Protein AF-A0A661DBS2-F1 (afdb_monomer)

Secondary structure (DSSP, 8-state):
-HHHHHTTSSSSHHHHHHHHHHHHHHHHHHHHHTTTHHHHTT--GGG--TTTS-HHHHHHHHHHHHTT--GGGT-TTSSSPPPPPPP-TTSTTS--

Radius of gyration: 17.85 Å; Cα contacts (8 Å, |Δi|>4): 54; chains: 1; bounding box: 31×38×50 Å

Mean predicted aligned error: 6.0 Å

pLDDT: mean 90.68, std 13.5, range [40.75, 98.25]

Structure (mmCIF, N/CA/C/O backbone):
data_AF-A0A661DBS2-F1
#
_entry.id   AF-A0A661DBS2-F1
#
loop_
_atom_site.group_PDB
_atom_site.id
_atom_site.type_symbol
_atom_site.label_atom_id
_atom_site.label_alt_id
_atom_site.label_comp_id
_atom_site.label_asym_id
_atom_site.label_entity_id
_atom_site.label_seq_id
_atom_site.pdbx_PDB_ins_code
_atom_site.Cartn_x
_atom_site.Cartn_y
_atom_site.Cartn_z
_atom_site.occupancy
_atom_site.B_iso_or_equiv
_atom_site.auth_seq_id
_atom_site.auth_comp_id
_atom_site.auth_asym_id
_atom_site.auth_atom_id
_atom_site.pdbx_PDB_model_num
ATOM 1 N N . ASP A 1 1 ? 6.952 -9.298 -13.341 1.00 83.50 1 ASP A N 1
ATOM 2 C CA . ASP A 1 1 ? 8.379 -9.058 -13.118 1.00 83.50 1 ASP A CA 1
ATOM 3 C C . ASP A 1 1 ? 9.238 -9.768 -14.167 1.00 83.50 1 ASP A C 1
ATOM 5 O O . ASP A 1 1 ? 9.321 -9.230 -15.255 1.00 83.50 1 ASP A O 1
ATOM 9 N N . VAL A 1 2 ? 9.695 -11.017 -13.973 1.00 92.38 2 VAL A N 1
ATOM 10 C CA . VAL A 1 2 ? 10.644 -11.715 -14.888 1.00 92.38 2 VAL A CA 1
ATOM 11 C C . VAL A 1 2 ? 10.309 -11.635 -16.387 1.00 92.38 2 VAL A C 1
ATOM 13 O O . VAL A 1 2 ? 11.191 -11.400 -17.204 1.00 92.38 2 VAL A O 1
ATOM 16 N N . LEU A 1 3 ? 9.045 -11.820 -16.781 1.00 95.25 3 LEU A N 1
ATOM 17 C CA . LEU A 1 3 ? 8.653 -11.685 -18.190 1.00 95.25 3 LEU A CA 1
ATOM 18 C C . LEU A 1 3 ? 8.865 -10.254 -18.714 1.00 95.25 3 LEU A C 1
ATOM 20 O O . LEU A 1 3 ? 9.361 -10.075 -19.816 1.00 95.25 3 LEU A O 1
ATOM 24 N N . HIS A 1 4 ? 8.493 -9.248 -17.925 1.00 94.94 4 HIS A N 1
ATOM 25 C CA . HIS A 1 4 ? 8.615 -7.833 -18.278 1.00 94.94 4 HIS A CA 1
ATOM 26 C C . HIS A 1 4 ? 10.062 -7.341 -18.224 1.00 94.94 4 HIS A C 1
ATOM 28 O O . HIS A 1 4 ? 10.414 -6.455 -18.995 1.00 94.94 4 HIS A O 1
ATOM 34 N N . GLU A 1 5 ? 10.898 -7.959 -17.393 1.00 94.12 5 GLU A N 1
ATOM 35 C CA . GLU A 1 5 ? 12.351 -7.801 -17.435 1.00 94.12 5 GLU A CA 1
ATOM 36 C C . GLU A 1 5 ? 12.906 -8.308 -18.778 1.00 94.12 5 GLU A C 1
ATOM 38 O O . GLU A 1 5 ? 13.514 -7.559 -19.532 1.00 94.12 5 GLU A O 1
ATOM 43 N N . VAL A 1 6 ? 12.605 -9.557 -19.160 1.00 96.94 6 VAL A N 1
ATOM 44 C CA . VAL A 1 6 ? 13.089 -10.152 -20.425 1.00 96.94 6 VAL A CA 1
ATOM 45 C C . VAL A 1 6 ? 12.565 -9.414 -21.663 1.00 96.94 6 VAL A C 1
ATOM 47 O O . VAL A 1 6 ? 13.268 -9.313 -22.666 1.00 96.94 6 VAL A O 1
ATOM 50 N N . LEU A 1 7 ? 11.332 -8.902 -21.611 1.00 96.88 7 LEU A N 1
ATOM 51 C CA . LEU A 1 7 ? 10.739 -8.097 -22.683 1.00 96.88 7 LEU A CA 1
ATOM 52 C C . LEU A 1 7 ? 11.264 -6.652 -22.723 1.00 96.88 7 LEU A C 1
ATOM 54 O O . LEU A 1 7 ? 10.957 -5.930 -23.670 1.00 96.88 7 LEU A O 1
ATOM 58 N N . GLY A 1 8 ? 12.017 -6.218 -21.711 1.00 95.56 8 GLY A N 1
ATOM 59 C CA . GLY A 1 8 ? 12.558 -4.866 -21.616 1.00 95.56 8 GLY A CA 1
ATOM 60 C C . GLY A 1 8 ? 11.546 -3.789 -21.211 1.00 95.56 8 GLY A C 1
ATOM 61 O O . GLY A 1 8 ? 11.748 -2.610 -21.501 1.00 95.56 8 GLY A O 1
ATOM 62 N N . THR A 1 9 ? 10.425 -4.173 -20.593 1.00 96.50 9 THR A N 1
ATOM 63 C CA . THR A 1 9 ? 9.417 -3.236 -20.064 1.00 96.50 9 THR A CA 1
ATOM 64 C C . THR A 1 9 ? 9.877 -2.582 -18.760 1.00 96.50 9 THR A C 1
ATOM 66 O O . THR A 1 9 ? 9.525 -1.437 -18.520 1.00 96.50 9 THR A O 1
ATOM 69 N N . ILE A 1 10 ? 10.653 -3.288 -17.931 1.00 96.88 10 ILE A N 1
ATOM 70 C CA . ILE A 1 10 ? 11.136 -2.811 -16.617 1.00 96.88 10 ILE A CA 1
ATOM 71 C C . ILE A 1 10 ? 12.634 -3.091 -16.391 1.00 96.88 10 ILE A C 1
ATOM 73 O O . ILE A 1 10 ? 13.101 -3.028 -15.263 1.00 96.88 10 ILE A O 1
ATOM 77 N N . ASP A 1 11 ? 13.387 -3.362 -17.461 1.00 97.38 11 ASP A N 1
ATOM 78 C CA . ASP A 1 11 ? 14.789 -3.828 -17.435 1.00 97.38 11 ASP A CA 1
ATOM 79 C C . ASP A 1 11 ? 15.840 -2.767 -17.087 1.00 97.38 11 ASP A C 1
ATOM 81 O O . ASP A 1 11 ? 17.046 -3.020 -17.134 1.00 97.38 11 ASP A O 1
ATOM 85 N N . THR A 1 12 ? 15.401 -1.558 -16.749 1.00 97.62 12 THR A N 1
ATOM 86 C CA . THR A 1 12 ? 16.265 -0.510 -16.207 1.00 97.62 12 THR A CA 1
ATOM 87 C C . THR A 1 12 ? 15.590 0.137 -15.004 1.00 97.62 12 THR A C 1
ATOM 89 O O . THR A 1 12 ? 14.356 0.146 -14.938 1.00 97.62 12 THR A O 1
ATOM 92 N N . PRO A 1 13 ? 16.357 0.719 -14.063 1.00 95.75 13 PRO A N 1
ATOM 93 C CA . PRO A 1 13 ? 15.787 1.422 -12.917 1.00 95.75 13 PRO A CA 1
ATOM 94 C C . PRO A 1 13 ? 14.769 2.492 -13.321 1.00 95.75 13 PRO A C 1
ATOM 96 O O . PRO A 1 13 ? 13.718 2.601 -12.706 1.00 95.75 13 PRO A O 1
ATOM 99 N N . GLU A 1 14 ? 15.041 3.232 -14.395 1.00 95.62 14 GLU A N 1
ATOM 100 C CA . GLU A 1 14 ? 14.164 4.294 -14.888 1.00 95.62 14 GLU A CA 1
ATOM 101 C C . GLU A 1 14 ? 12.832 3.734 -15.400 1.00 95.62 14 GLU A C 1
ATOM 103 O O . GLU A 1 14 ? 11.772 4.285 -15.111 1.00 95.62 14 GLU A O 1
ATOM 108 N N . LYS A 1 15 ? 12.867 2.614 -16.135 1.00 95.50 15 LYS A N 1
ATOM 109 C CA . LYS A 1 15 ? 11.652 1.945 -16.617 1.00 95.50 15 LYS A CA 1
ATOM 110 C C . LYS A 1 15 ? 10.870 1.300 -15.479 1.00 95.50 15 LYS A C 1
ATOM 112 O O . LYS A 1 15 ? 9.646 1.375 -15.462 1.00 95.50 15 LYS A O 1
ATOM 117 N N . TYR A 1 16 ? 11.564 0.670 -14.534 1.00 95.62 16 TYR A N 1
ATOM 118 C CA . TYR A 1 16 ? 10.938 0.115 -13.342 1.00 95.62 16 TYR A CA 1
ATOM 119 C C . TYR A 1 16 ? 10.216 1.209 -12.551 1.00 95.62 16 TYR A C 1
ATOM 121 O O . TYR A 1 16 ? 9.047 1.030 -12.214 1.00 95.62 16 TYR A O 1
ATOM 129 N N . GLU A 1 17 ? 10.875 2.350 -12.319 1.00 94.44 17 GLU A N 1
ATOM 130 C CA . GLU A 1 17 ? 10.303 3.464 -11.560 1.00 94.44 17 GLU A CA 1
ATOM 131 C C . GLU A 1 17 ? 9.077 4.055 -12.261 1.00 94.44 17 GLU A C 1
ATOM 133 O O . GLU A 1 17 ? 8.036 4.214 -11.628 1.00 94.44 17 GLU A O 1
ATOM 138 N N . ALA A 1 18 ? 9.131 4.235 -13.586 1.00 94.62 18 ALA A N 1
ATOM 139 C CA . ALA A 1 18 ? 7.988 4.691 -14.383 1.00 94.62 18 ALA A CA 1
ATOM 140 C C . ALA A 1 18 ? 6.746 3.779 -14.272 1.00 94.62 18 ALA A C 1
ATOM 142 O O . ALA A 1 18 ? 5.622 4.223 -14.498 1.00 94.62 18 ALA A O 1
ATOM 143 N N . HIS A 1 19 ? 6.931 2.504 -13.920 1.00 95.06 19 HIS A N 1
ATOM 144 C CA . HIS A 1 19 ? 5.849 1.538 -13.715 1.00 95.06 19 HIS A CA 1
ATOM 145 C C . HIS A 1 19 ? 5.551 1.249 -12.238 1.00 95.06 19 HIS A C 1
ATOM 147 O O . HIS A 1 19 ? 4.606 0.514 -11.934 1.00 95.06 19 HIS A O 1
ATOM 153 N N . ARG A 1 20 ? 6.342 1.782 -11.303 1.00 95.69 20 ARG A N 1
ATOM 154 C CA . ARG A 1 20 ? 6.323 1.354 -9.902 1.00 95.69 20 ARG A CA 1
ATOM 155 C C . ARG A 1 20 ? 5.017 1.705 -9.202 1.00 95.69 20 ARG A C 1
ATOM 157 O O . ARG A 1 20 ? 4.535 0.878 -8.429 1.00 95.69 20 ARG A O 1
ATOM 164 N N . TRP A 1 21 ? 4.421 2.856 -9.516 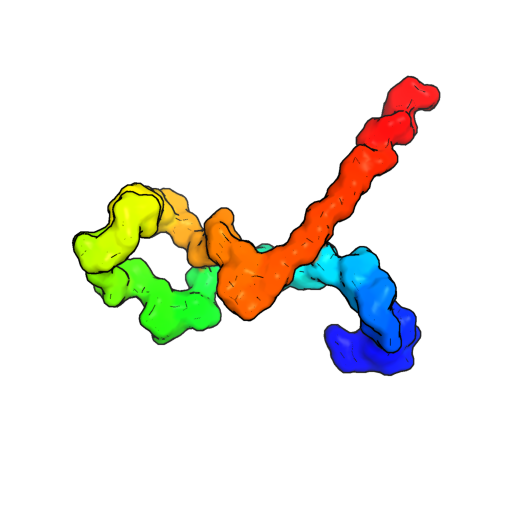1.00 96.19 21 TRP A N 1
ATOM 165 C CA . TRP A 1 21 ? 3.106 3.241 -8.997 1.00 96.19 21 TRP A CA 1
ATOM 166 C C . TRP A 1 21 ? 2.022 2.233 -9.390 1.00 96.19 21 TRP A C 1
ATOM 168 O O . TRP A 1 21 ? 1.442 1.598 -8.515 1.00 96.19 21 TRP A O 1
ATOM 178 N N . ASP A 1 22 ? 1.817 1.986 -10.689 1.00 95.56 22 ASP A N 1
ATOM 179 C CA . ASP A 1 22 ? 0.811 1.029 -11.184 1.00 95.56 22 ASP A CA 1
ATOM 180 C C . ASP A 1 22 ? 1.040 -0.388 -10.628 1.00 95.56 22 ASP A C 1
ATOM 182 O O . ASP A 1 22 ? 0.100 -1.061 -10.192 1.00 95.56 22 ASP A O 1
ATOM 186 N N . MET A 1 23 ? 2.296 -0.839 -10.567 1.00 95.81 23 MET A N 1
ATOM 187 C CA . MET A 1 23 ? 2.624 -2.128 -9.958 1.00 95.81 23 MET A CA 1
ATOM 188 C C . MET A 1 23 ? 2.268 -2.170 -8.466 1.00 95.81 23 MET A C 1
ATOM 190 O O . MET A 1 23 ? 1.692 -3.162 -8.008 1.00 95.81 23 MET A O 1
ATOM 194 N N . ALA A 1 24 ? 2.579 -1.116 -7.707 1.00 96.88 24 ALA A N 1
ATOM 195 C CA . ALA A 1 24 ? 2.245 -1.027 -6.290 1.00 96.88 24 ALA A CA 1
ATOM 196 C C . ALA A 1 24 ? 0.731 -0.960 -6.065 1.00 96.88 24 ALA A C 1
ATOM 198 O O . ALA A 1 24 ? 0.223 -1.701 -5.222 1.00 96.88 24 ALA A O 1
ATOM 199 N N . SER A 1 25 ? -0.005 -0.178 -6.862 1.00 96.50 25 SER A N 1
ATOM 200 C CA . SER A 1 25 ? -1.466 -0.085 -6.799 1.00 96.50 25 SER A CA 1
ATOM 201 C C . SER A 1 25 ? -2.124 -1.452 -6.962 1.00 96.50 25 SER A C 1
ATOM 203 O O . SER A 1 25 ? -2.945 -1.834 -6.131 1.00 96.50 25 SER A O 1
ATOM 205 N N . ARG A 1 26 ? -1.689 -2.260 -7.939 1.00 97.12 26 ARG A N 1
ATOM 206 C CA . ARG A 1 26 ? -2.204 -3.631 -8.137 1.00 97.12 26 ARG A CA 1
ATOM 207 C C . ARG A 1 26 ? -1.935 -4.541 -6.938 1.00 97.12 26 ARG A C 1
ATOM 209 O O . ARG A 1 26 ? -2.755 -5.398 -6.599 1.00 97.12 26 ARG A O 1
ATOM 216 N N . VAL A 1 27 ? -0.777 -4.394 -6.292 1.00 96.62 27 VAL A N 1
ATOM 217 C CA . VAL A 1 27 ? -0.450 -5.148 -5.071 1.00 96.62 27 VAL A CA 1
ATOM 218 C C . VAL A 1 27 ? -1.331 -4.695 -3.909 1.00 96.62 27 VAL A C 1
ATOM 220 O O . VAL A 1 27 ? -1.856 -5.549 -3.193 1.00 96.62 27 VAL A O 1
ATOM 223 N N . TRP A 1 28 ? -1.536 -3.389 -3.738 1.00 97.44 28 TRP A N 1
ATOM 224 C CA . TRP A 1 28 ? -2.404 -2.845 -2.695 1.00 97.44 28 TRP A CA 1
ATOM 225 C C . TRP A 1 28 ? -3.855 -3.272 -2.879 1.00 97.44 28 TRP A C 1
ATOM 227 O O . TRP A 1 28 ? -4.460 -3.741 -1.922 1.00 97.44 28 TRP A O 1
ATOM 237 N N . GLU A 1 29 ? -4.386 -3.213 -4.098 1.00 98.06 29 GLU A N 1
ATOM 238 C CA . GLU A 1 29 ? -5.725 -3.714 -4.424 1.00 98.06 29 GLU A CA 1
ATOM 239 C C . GLU A 1 29 ? -5.867 -5.195 -4.074 1.00 98.06 29 GLU A C 1
ATOM 241 O O . GLU A 1 29 ? -6.838 -5.601 -3.437 1.00 98.06 29 GLU A O 1
ATOM 246 N N . LYS A 1 30 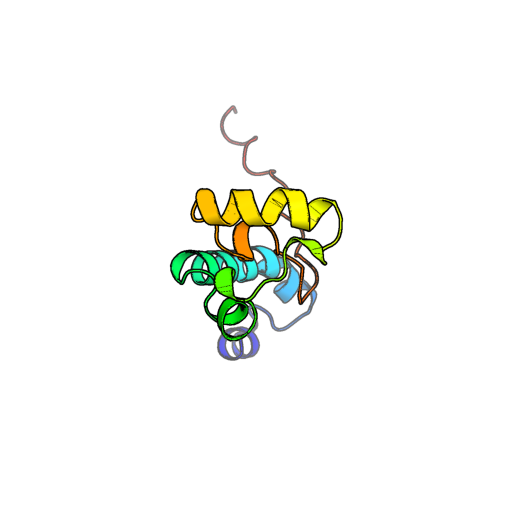? -4.869 -6.018 -4.421 1.00 98.25 30 LYS A N 1
ATOM 247 C CA . LYS A 1 30 ? -4.863 -7.441 -4.065 1.00 98.25 30 LYS A CA 1
ATOM 248 C C . LYS A 1 30 ? -4.855 -7.651 -2.549 1.00 98.25 30 LYS A C 1
ATOM 250 O O . LYS A 1 30 ? -5.593 -8.506 -2.059 1.00 98.25 30 LYS A O 1
ATOM 255 N N . MET A 1 31 ? -4.023 -6.902 -1.825 1.00 97.88 31 MET A N 1
ATOM 256 C CA . MET A 1 31 ? -3.943 -6.955 -0.362 1.00 97.88 31 MET A CA 1
ATOM 257 C C . MET A 1 31 ? -5.216 -6.424 0.304 1.00 97.88 31 MET A C 1
ATOM 259 O O . MET A 1 31 ? -5.575 -6.867 1.386 1.00 97.88 31 MET A O 1
ATOM 263 N N . GLN A 1 32 ? -5.923 -5.484 -0.313 1.00 97.88 32 GLN A N 1
ATOM 264 C CA . GLN A 1 32 ? -7.196 -4.997 0.201 1.00 97.88 32 GLN A CA 1
ATOM 265 C C . GLN A 1 32 ? -8.297 -6.039 -0.042 1.00 97.88 32 GLN A C 1
ATOM 267 O O . GLN A 1 32 ? -9.022 -6.417 0.874 1.00 97.88 32 GLN A O 1
ATOM 272 N N . ALA A 1 33 ? -8.371 -6.585 -1.258 1.00 98.19 33 ALA A N 1
ATOM 273 C CA . ALA A 1 33 ? -9.371 -7.577 -1.649 1.00 98.19 33 ALA A CA 1
ATOM 274 C C . ALA A 1 33 ? -9.272 -8.894 -0.862 1.00 98.19 33 ALA A C 1
ATOM 276 O O 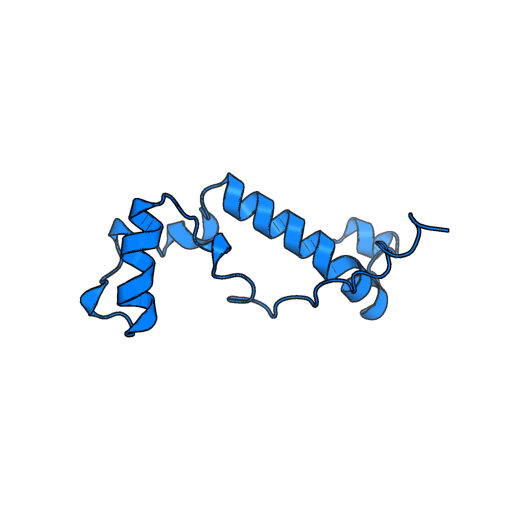. ALA A 1 33 ? -10.266 -9.607 -0.729 1.00 98.19 33 ALA A O 1
ATOM 277 N N . ASN A 1 34 ? -8.085 -9.233 -0.352 1.00 97.81 34 ASN A N 1
ATOM 278 C CA . ASN A 1 34 ? -7.854 -10.440 0.438 1.00 97.81 34 ASN A CA 1
ATOM 279 C C . ASN A 1 34 ? -7.744 -10.187 1.953 1.00 97.81 34 ASN A C 1
ATOM 281 O O . ASN A 1 34 ? -7.246 -11.062 2.664 1.00 97.81 34 ASN A O 1
ATOM 285 N N . ASP A 1 35 ? -8.185 -9.017 2.430 1.00 97.06 35 ASP A N 1
ATOM 286 C CA . ASP A 1 35 ? -8.164 -8.636 3.849 1.00 97.06 35 ASP A CA 1
ATOM 287 C C . ASP A 1 35 ? -6.752 -8.670 4.469 1.00 97.06 35 ASP A C 1
ATOM 289 O O . ASP A 1 35 ? -6.530 -9.089 5.602 1.00 97.06 35 ASP A O 1
ATOM 293 N N . SER A 1 36 ? -5.752 -8.256 3.692 1.00 97.75 36 SER A N 1
ATOM 294 C CA . SER A 1 36 ? -4.338 -8.192 4.073 1.00 97.75 36 SER A CA 1
ATOM 295 C C . SER A 1 36 ? -3.841 -9.494 4.704 1.00 97.75 36 SER A C 1
ATOM 297 O O . SER A 1 36 ? -3.082 -9.483 5.677 1.00 97.75 36 SER A O 1
ATOM 299 N N . ARG A 1 37 ? -4.274 -10.635 4.151 1.00 97.19 37 ARG A N 1
ATOM 300 C CA . ARG A 1 37 ? -3.967 -11.982 4.658 1.00 97.19 37 ARG A CA 1
ATOM 301 C C . ARG A 1 37 ? -2.474 -12.187 4.914 1.00 97.19 37 ARG A C 1
ATOM 303 O O . ARG A 1 37 ? -2.095 -12.828 5.891 1.00 97.19 37 ARG A O 1
ATOM 310 N N . GLU A 1 38 ? -1.626 -11.648 4.046 1.00 95.25 38 GLU A N 1
ATOM 311 C CA . GLU A 1 38 ? -0.172 -11.723 4.167 1.00 95.25 38 GLU A CA 1
ATOM 312 C C . GLU A 1 38 ? 0.322 -11.081 5.479 1.00 95.25 38 GLU A C 1
ATOM 314 O O . GLU A 1 38 ? 1.169 -11.661 6.156 1.00 95.25 38 GLU A O 1
ATOM 319 N N . CYS A 1 39 ? -0.271 -9.959 5.904 1.00 95.75 39 CYS A N 1
ATOM 320 C CA . CYS A 1 39 ? 0.015 -9.306 7.185 1.00 95.75 39 CYS A CA 1
ATOM 321 C C . CYS A 1 39 ? -0.615 -10.071 8.358 1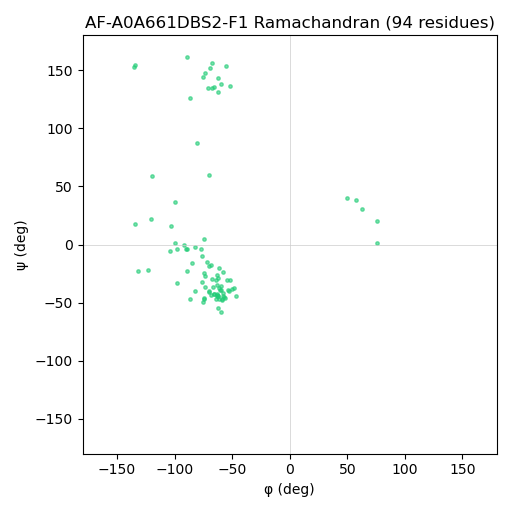.00 95.75 39 CYS A C 1
ATOM 323 O O . CYS A 1 39 ? 0.049 -10.373 9.352 1.00 95.75 39 CYS A O 1
ATOM 325 N N . ARG A 1 40 ? -1.904 -10.406 8.234 1.00 95.06 40 ARG A N 1
ATOM 326 C CA . ARG A 1 40 ? -2.714 -10.982 9.319 1.00 95.06 40 ARG A CA 1
ATOM 327 C C . ARG A 1 40 ? -2.307 -12.398 9.705 1.00 95.06 40 ARG A C 1
ATOM 329 O O . ARG A 1 40 ? -2.602 -12.826 10.814 1.00 95.06 40 ARG A O 1
ATOM 336 N N . SER A 1 41 ? -1.559 -13.087 8.840 1.00 94.62 41 SER A N 1
ATOM 337 C CA . SER A 1 41 ? -0.946 -14.382 9.159 1.00 94.62 41 SER A CA 1
ATOM 338 C C . SER A 1 41 ? -0.133 -14.366 10.464 1.00 94.62 41 SER A C 1
ATOM 340 O O . SER A 1 41 ? -0.109 -15.370 11.172 1.00 94.62 41 SER A O 1
ATOM 342 N N . CYS A 1 42 ? 0.462 -13.216 10.807 1.00 92.25 42 CYS A N 1
ATOM 343 C CA . CYS A 1 42 ? 1.168 -12.987 12.070 1.00 92.25 42 CYS A CA 1
ATOM 344 C C . CYS A 1 42 ? 0.614 -11.791 12.873 1.00 92.25 42 CYS A C 1
ATOM 346 O O . CYS A 1 42 ? 0.812 -11.733 14.083 1.00 92.25 42 CYS A O 1
ATOM 348 N N . HIS A 1 43 ? -0.071 -10.840 12.225 1.00 89.94 43 HIS A N 1
ATOM 349 C CA . HIS A 1 43 ? -0.588 -9.605 12.829 1.00 89.94 43 HIS A CA 1
ATOM 350 C C . HIS A 1 43 ? -2.112 -9.497 12.714 1.00 89.94 43 HIS A C 1
ATOM 352 O O . HIS A 1 43 ? -2.637 -8.562 12.109 1.00 89.94 43 HIS A O 1
ATOM 358 N N . ASP A 1 44 ? -2.837 -10.465 13.267 1.00 92.44 44 ASP A N 1
ATOM 359 C CA . ASP A 1 44 ? -4.293 -10.363 13.351 1.00 92.44 44 ASP A CA 1
ATOM 360 C C . ASP A 1 44 ? -4.725 -9.390 14.460 1.00 92.44 44 ASP A C 1
ATOM 362 O O . ASP A 1 44 ? -4.083 -9.332 15.510 1.00 92.44 44 ASP A O 1
ATOM 366 N N . TYR A 1 45 ? -5.814 -8.646 14.240 1.00 90.94 45 TYR A N 1
ATOM 367 C CA . TYR A 1 45 ? -6.381 -7.726 15.228 1.00 90.94 45 TYR A CA 1
ATOM 368 C C . TYR A 1 45 ? -6.653 -8.394 16.577 1.00 90.94 45 TYR A C 1
ATOM 370 O O . TYR A 1 45 ? -6.378 -7.785 17.609 1.00 90.94 45 TYR A O 1
ATOM 378 N N . ASP A 1 46 ? -7.133 -9.637 16.576 1.00 89.56 46 ASP A N 1
ATOM 379 C CA . ASP A 1 46 ? -7.486 -10.357 17.803 1.00 89.56 46 ASP A CA 1
ATOM 380 C C . ASP A 1 46 ? -6.251 -10.738 18.635 1.00 89.56 46 ASP A C 1
ATOM 382 O O . ASP A 1 46 ? -6.354 -10.977 19.837 1.00 89.56 46 ASP A O 1
ATOM 386 N N . ASN A 1 47 ? -5.072 -10.738 18.009 1.00 92.50 47 ASN A N 1
ATOM 387 C CA . ASN A 1 47 ? -3.794 -11.032 18.651 1.00 92.50 47 ASN A CA 1
ATOM 388 C C . ASN A 1 47 ? -3.003 -9.760 19.014 1.00 92.50 47 ASN A C 1
ATOM 390 O O . ASN A 1 47 ? -1.879 -9.859 19.505 1.00 92.50 47 ASN A O 1
ATOM 394 N N . MET A 1 48 ? -3.537 -8.562 18.749 1.00 91.50 48 MET A N 1
ATOM 395 C CA . MET A 1 48 ? -2.854 -7.303 19.057 1.00 91.50 48 MET A CA 1
ATOM 396 C C . MET A 1 48 ? -3.116 -6.834 20.494 1.00 91.50 48 MET A C 1
ATOM 398 O O . MET A 1 48 ? -4.252 -6.566 20.879 1.00 91.50 48 MET A O 1
ATOM 402 N N . GLU A 1 49 ? -2.048 -6.575 21.247 1.00 93.12 49 GLU A N 1
ATOM 403 C CA . GLU A 1 49 ? -2.107 -5.889 22.547 1.00 93.12 49 GLU A CA 1
ATOM 404 C C . GLU A 1 49 ? -2.208 -4.365 22.339 1.00 93.12 49 GLU A C 1
ATOM 406 O O . GLU A 1 49 ? -1.213 -3.646 22.221 1.00 93.12 49 GLU A O 1
ATOM 411 N N . LEU A 1 50 ? -3.434 -3.853 22.192 1.00 88.31 50 LEU A N 1
ATOM 412 C CA . LEU A 1 50 ? -3.692 -2.454 21.808 1.00 88.31 50 LEU A CA 1
ATOM 413 C C . LEU A 1 50 ? -3.190 -1.433 22.846 1.00 88.31 50 LEU A C 1
ATOM 415 O O . LEU A 1 50 ? -2.826 -0.305 22.499 1.00 88.31 50 LEU A O 1
ATOM 419 N N . ASP A 1 51 ? -3.173 -1.802 24.121 1.00 90.12 51 ASP A N 1
ATOM 420 C CA . ASP A 1 51 ? -2.708 -0.983 25.239 1.00 90.12 51 ASP A CA 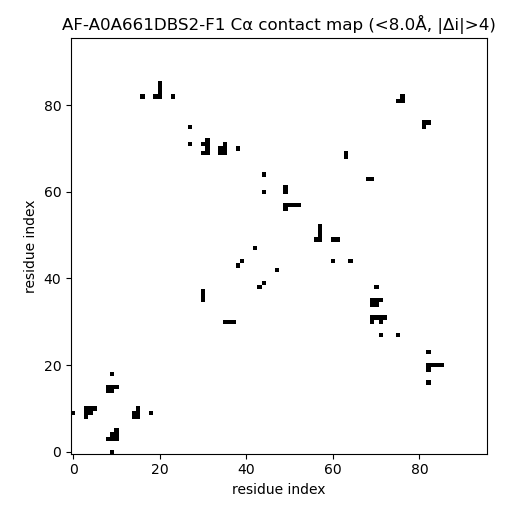1
ATOM 421 C C . ASP A 1 51 ? -1.183 -0.846 25.304 1.00 90.12 51 ASP A C 1
ATOM 423 O O . ASP A 1 51 ? -0.704 0.198 25.749 1.00 90.12 51 ASP A O 1
ATOM 427 N N . GLU A 1 52 ? -0.429 -1.788 24.744 1.00 94.75 52 GLU A N 1
ATOM 428 C CA . GLU A 1 52 ? 1.035 -1.712 24.619 1.00 94.75 52 GLU A CA 1
ATOM 429 C C . GLU A 1 52 ? 1.488 -0.928 23.372 1.00 94.75 52 GLU A C 1
ATOM 431 O O . GLU A 1 52 ? 2.614 -0.435 23.277 1.00 94.75 52 GLU A O 1
ATOM 436 N N . GLN A 1 53 ? 0.589 -0.704 22.409 1.00 93.81 53 GLN A N 1
ATOM 437 C CA . GLN A 1 53 ? 0.912 0.045 21.194 1.00 93.81 53 GLN A CA 1
ATOM 438 C C . GLN A 1 53 ? 1.152 1.540 21.451 1.00 93.81 53 GLN A C 1
ATOM 440 O O . GLN A 1 53 ? 0.542 2.165 22.324 1.00 93.81 53 GLN A O 1
ATOM 445 N N . GLY A 1 54 ? 1.977 2.166 20.605 1.00 96.50 54 GLY A N 1
ATOM 446 C CA . GLY A 1 54 ? 2.183 3.615 20.613 1.00 96.50 54 GLY A CA 1
ATOM 447 C C . GLY A 1 54 ? 0.872 4.406 20.472 1.00 96.50 54 GLY A C 1
ATOM 448 O O . GLY A 1 54 ? -0.106 3.947 19.878 1.00 96.50 54 GLY A O 1
ATOM 449 N N . ARG A 1 55 ? 0.853 5.643 20.987 1.00 96.31 55 ARG A N 1
ATOM 450 C CA . ARG A 1 55 ? -0.357 6.484 21.132 1.00 96.31 55 ARG A CA 1
ATOM 451 C C . ARG A 1 55 ? -1.235 6.568 19.872 1.00 96.31 55 ARG A C 1
ATOM 453 O O . ARG A 1 55 ? -2.458 6.624 19.988 1.00 96.31 55 ARG A O 1
ATOM 460 N N . MET A 1 56 ? -0.637 6.619 18.677 1.00 94.81 56 MET A N 1
ATOM 461 C CA . MET A 1 56 ? -1.393 6.694 17.417 1.00 94.81 56 MET A CA 1
ATOM 462 C C . MET A 1 56 ? -2.037 5.365 17.033 1.00 94.81 56 MET A C 1
ATOM 464 O O . MET A 1 56 ? -3.226 5.353 16.714 1.00 94.81 56 MET A O 1
ATOM 468 N N . ALA A 1 57 ? -1.295 4.263 17.119 1.00 95.12 57 ALA A N 1
ATOM 469 C CA . ALA A 1 57 ? -1.797 2.922 16.835 1.00 95.12 57 ALA A CA 1
ATOM 470 C C . ALA A 1 57 ? -2.933 2.541 17.799 1.00 95.12 57 ALA A C 1
ATOM 472 O O . ALA A 1 57 ? -4.034 2.235 17.343 1.00 95.12 57 ALA A O 1
ATOM 473 N N . ARG A 1 58 ? -2.750 2.771 19.110 1.00 95.00 58 ARG A N 1
ATOM 474 C CA . ARG A 1 58 ? -3.791 2.577 20.141 1.00 95.00 58 ARG A CA 1
ATOM 475 C C . ARG A 1 58 ? -5.086 3.343 19.853 1.00 95.00 58 ARG A C 1
ATOM 477 O O . ARG A 1 58 ? -6.17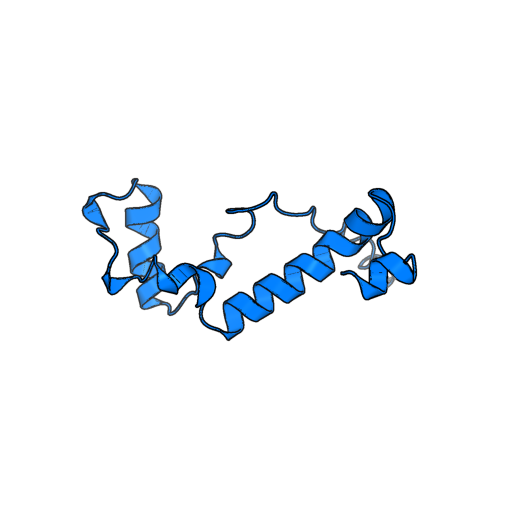4 2.917 20.224 1.00 95.00 58 ARG A O 1
ATOM 484 N N . LYS A 1 59 ? -4.996 4.494 19.177 1.00 95.06 59 LYS A N 1
ATOM 485 C CA . LYS A 1 59 ? -6.165 5.272 18.745 1.00 95.06 59 LYS A CA 1
ATOM 486 C C . LYS A 1 59 ? -6.767 4.731 17.439 1.00 95.06 59 LYS A C 1
ATOM 488 O O . LYS A 1 59 ? -7.989 4.758 17.288 1.00 95.06 59 LYS A O 1
ATOM 493 N N . LYS A 1 60 ? -5.945 4.323 16.472 1.00 96.50 60 LYS A N 1
ATOM 494 C CA . LYS A 1 60 ? -6.390 3.979 15.112 1.00 96.50 60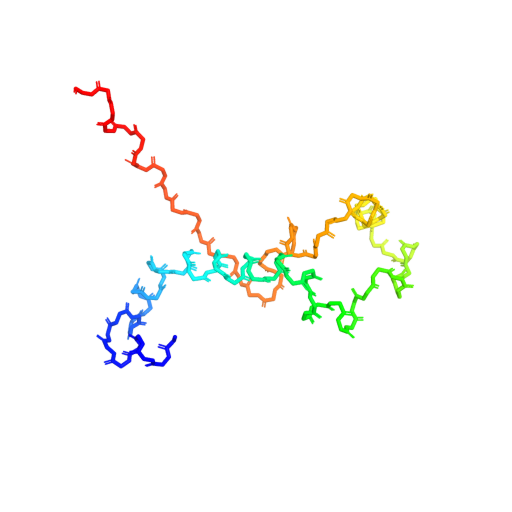 LYS A CA 1
ATOM 495 C C . LYS A 1 60 ? -6.839 2.524 14.972 1.00 96.50 60 LYS A C 1
ATOM 497 O O . LYS A 1 60 ? -7.925 2.313 14.445 1.00 96.50 60 LYS A O 1
ATOM 502 N N . HIS A 1 61 ? -6.081 1.555 15.479 1.00 96.44 61 HIS A N 1
ATOM 503 C CA . HIS A 1 61 ? -6.367 0.129 15.282 1.00 96.44 61 HIS A CA 1
ATOM 504 C C . HIS A 1 61 ? -7.756 -0.317 15.774 1.00 96.44 61 HIS A C 1
ATOM 506 O O . HIS A 1 61 ? -8.457 -0.932 14.973 1.00 96.44 61 HIS A O 1
ATOM 512 N N . PRO A 1 62 ? -8.253 0.077 16.971 1.00 94.62 62 PRO A N 1
ATOM 513 C CA . PRO A 1 62 ? -9.618 -0.286 17.368 1.00 94.62 62 PRO A CA 1
ATOM 514 C C . PRO A 1 62 ? -10.683 0.257 16.402 1.00 94.62 62 PRO A C 1
ATOM 516 O O . PRO A 1 62 ? -11.694 -0.382 16.136 1.00 94.62 62 PRO A O 1
ATOM 519 N N . ARG A 1 63 ? -10.466 1.461 15.852 1.00 95.50 63 ARG A N 1
ATOM 520 C CA . ARG A 1 63 ? -11.394 2.070 14.888 1.00 95.50 63 ARG A CA 1
ATOM 521 C C . ARG A 1 63 ? -11.321 1.392 13.524 1.00 95.50 63 ARG A C 1
ATOM 523 O O . ARG A 1 63 ? -12.350 1.295 12.871 1.00 95.50 63 ARG A O 1
ATOM 530 N N . ALA A 1 64 ? -10.131 0.971 13.104 1.00 95.69 64 ALA A N 1
ATOM 531 C CA . ALA A 1 64 ? -9.922 0.254 11.853 1.00 95.69 64 ALA A CA 1
ATOM 532 C C . ALA A 1 64 ? -10.644 -1.101 11.879 1.00 95.69 64 ALA A C 1
ATOM 534 O O . ALA A 1 64 ? -11.430 -1.373 10.974 1.00 95.69 64 ALA A O 1
ATOM 535 N N . GLN A 1 65 ? -10.504 -1.863 12.973 1.00 94.44 65 GLN A N 1
ATOM 536 C CA . GLN A 1 65 ? -11.220 -3.127 13.176 1.00 94.44 65 GLN A CA 1
ATOM 537 C C . GLN A 1 65 ? -12.744 -2.932 13.129 1.00 94.44 65 GLN A C 1
ATOM 539 O O . GLN A 1 65 ? -13.435 -3.631 12.394 1.00 94.44 65 GLN A O 1
ATOM 544 N N . LEU A 1 66 ? -13.278 -1.924 13.835 1.00 94.88 66 LEU A N 1
ATOM 545 C CA . LEU A 1 66 ? -14.717 -1.608 13.812 1.00 94.88 66 LEU A CA 1
ATOM 546 C C . LEU A 1 66 ? -15.236 -1.198 12.426 1.00 94.88 66 LEU A C 1
ATOM 548 O O . LEU A 1 66 ? -16.414 -1.382 12.132 1.00 94.88 66 LEU A O 1
ATOM 552 N N . LYS A 1 67 ? -14.380 -0.604 11.592 1.00 96.44 67 LYS A N 1
ATOM 553 C CA . LYS A 1 67 ? -14.716 -0.177 10.230 1.00 96.44 67 LYS A CA 1
ATOM 554 C C . LYS A 1 67 ? -14.483 -1.265 9.179 1.00 96.44 67 LYS A C 1
ATOM 556 O O . LYS A 1 67 ? -14.785 -1.015 8.018 1.00 96.44 67 LYS A O 1
ATOM 561 N N . GLY A 1 68 ? -13.937 -2.421 9.562 1.00 95.06 68 GLY A N 1
ATOM 562 C CA . GLY A 1 68 ? -13.540 -3.466 8.618 1.00 95.06 68 GLY A CA 1
ATOM 563 C C . GLY A 1 68 ? -12.437 -3.018 7.657 1.00 95.06 68 GLY A C 1
ATOM 564 O O . GLY A 1 68 ? -12.425 -3.449 6.510 1.00 95.06 68 GLY A O 1
ATOM 565 N N . GLN A 1 69 ? -11.556 -2.113 8.094 1.00 97.06 69 GLN A N 1
ATOM 566 C CA . GLN A 1 69 ? -10.402 -1.705 7.294 1.00 97.06 69 GLN A CA 1
ATOM 567 C C . GLN A 1 69 ? -9.350 -2.812 7.272 1.00 97.06 69 GLN A C 1
ATOM 569 O O . GLN A 1 69 ? -9.155 -3.525 8.258 1.00 97.06 69 GLN A O 1
ATOM 574 N N . THR A 1 70 ? -8.638 -2.898 6.158 1.00 97.69 70 THR A N 1
ATOM 575 C CA . THR A 1 70 ? -7.513 -3.810 5.972 1.00 97.69 70 THR A CA 1
ATOM 576 C C . THR A 1 70 ? -6.209 -3.141 6.408 1.00 97.69 70 THR A C 1
ATOM 578 O O . THR A 1 70 ? -6.119 -1.915 6.517 1.00 97.69 70 THR A O 1
ATOM 581 N N . CYS A 1 71 ? -5.159 -3.926 6.659 1.00 97.00 71 CYS A N 1
ATOM 582 C CA . CYS A 1 71 ? -3.861 -3.380 7.066 1.00 97.00 71 CYS A CA 1
ATOM 583 C C . CYS A 1 71 ? -3.288 -2.438 5.992 1.00 97.00 71 CYS A C 1
ATOM 585 O O . CYS A 1 71 ? -2.724 -1.387 6.315 1.00 97.00 71 CYS A O 1
ATOM 587 N N . ILE A 1 72 ? -3.457 -2.802 4.716 1.00 97.75 72 ILE A N 1
ATOM 588 C CA . ILE A 1 72 ? -2.890 -2.056 3.591 1.00 97.75 72 ILE A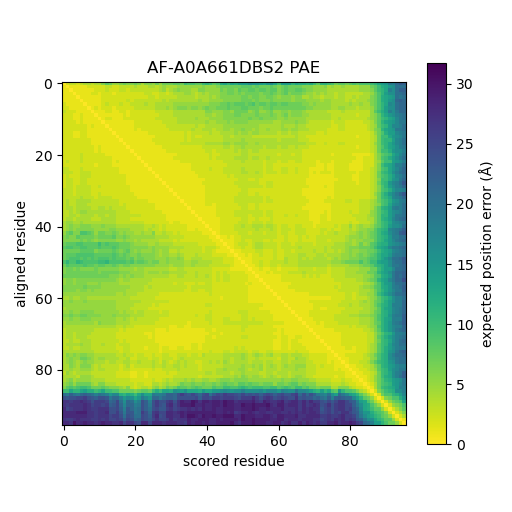 CA 1
ATOM 589 C C . ILE A 1 72 ? -3.580 -0.709 3.340 1.00 97.75 72 ILE A C 1
ATOM 591 O O . ILE A 1 72 ? -2.985 0.161 2.712 1.00 97.75 72 ILE A O 1
ATOM 595 N N . ASP A 1 73 ? -4.770 -0.471 3.906 1.00 97.19 73 ASP A N 1
ATOM 596 C CA . ASP A 1 73 ? -5.461 0.824 3.797 1.00 97.19 73 ASP A CA 1
ATOM 597 C C . ASP A 1 73 ? -4.655 1.982 4.416 1.00 97.19 73 ASP A C 1
ATOM 599 O O . ASP A 1 73 ? -4.916 3.149 4.132 1.00 97.19 73 ASP A O 1
ATOM 603 N N . CYS A 1 74 ? -3.704 1.682 5.306 1.00 96.75 74 CYS A N 1
ATOM 604 C CA . CYS A 1 74 ? -2.856 2.682 5.962 1.00 96.75 74 CYS A CA 1
ATOM 605 C C . CYS A 1 74 ? -1.362 2.342 5.939 1.00 96.75 74 CYS A C 1
ATOM 607 O O . CYS A 1 74 ? -0.551 3.248 6.092 1.00 96.75 74 CYS A O 1
ATOM 609 N N . HIS A 1 75 ? -0.987 1.070 5.788 1.00 96.19 75 HIS A N 1
ATOM 610 C CA . HIS A 1 75 ? 0.408 0.622 5.837 1.00 96.19 75 HIS A CA 1
ATOM 611 C C . HIS A 1 75 ? 1.026 0.419 4.448 1.00 96.19 75 HIS A C 1
ATOM 613 O O . HIS A 1 75 ? 1.843 -0.482 4.247 1.00 96.19 75 HIS A O 1
ATOM 619 N N . LYS A 1 76 ? 0.667 1.274 3.487 1.00 95.62 76 LYS A N 1
ATOM 620 C CA . LYS A 1 76 ? 1.459 1.434 2.263 1.00 95.62 76 LYS A CA 1
ATOM 621 C C . LYS A 1 76 ? 2.847 1.948 2.651 1.00 95.62 76 LYS A C 1
ATOM 623 O O . LYS A 1 76 ? 2.994 2.641 3.655 1.00 95.62 76 LYS A O 1
ATOM 628 N N . GLY A 1 77 ? 3.879 1.488 1.956 1.00 93.75 77 GLY A N 1
ATOM 629 C CA . GLY A 1 77 ? 5.248 1.892 2.278 1.00 93.75 77 GLY A CA 1
ATOM 630 C C . GLY A 1 77 ? 5.881 1.237 3.523 1.00 93.75 77 GLY A C 1
ATOM 631 O O . GLY A 1 77 ? 7.003 1.578 3.884 1.00 93.75 77 GLY A O 1
ATOM 632 N N . ILE A 1 78 ? 5.196 0.321 4.232 1.00 94.12 78 ILE A N 1
ATOM 633 C CA . ILE A 1 78 ? 5.711 -0.206 5.516 1.00 94.12 78 ILE A CA 1
ATOM 634 C C . ILE A 1 78 ? 6.933 -1.123 5.366 1.00 94.12 78 ILE A C 1
ATOM 636 O O . ILE A 1 78 ? 7.835 -1.092 6.199 1.00 94.12 78 ILE A O 1
ATOM 640 N N . ALA A 1 79 ? 6.933 -1.980 4.343 1.00 91.19 79 ALA A N 1
ATOM 641 C CA . ALA A 1 79 ? 7.978 -2.983 4.123 1.00 91.19 79 ALA A CA 1
ATOM 642 C C . ALA A 1 79 ? 9.018 -2.520 3.097 1.00 91.19 79 ALA A C 1
ATOM 644 O O . ALA A 1 79 ? 10.194 -2.857 3.196 1.00 91.19 79 ALA A O 1
ATOM 645 N N . HIS A 1 80 ? 8.570 -1.744 2.118 1.00 92.56 80 HIS A N 1
ATOM 646 C CA . HIS A 1 80 ? 9.376 -1.164 1.054 1.00 92.56 80 HIS A CA 1
ATOM 647 C C . HIS A 1 80 ? 8.957 0.289 0.913 1.00 92.56 80 HIS A C 1
ATOM 649 O O . HIS A 1 80 ? 7.805 0.595 1.201 1.00 92.56 80 HIS A O 1
ATOM 655 N N . GLU A 1 81 ? 9.852 1.148 0.439 1.00 94.44 81 GLU A N 1
ATOM 656 C CA . GLU A 1 81 ? 9.532 2.546 0.156 1.00 94.44 81 GLU A CA 1
ATOM 657 C C . GLU A 1 81 ? 8.291 2.654 -0.746 1.00 94.44 81 GLU A C 1
ATOM 659 O O . GLU A 1 81 ? 8.112 1.867 -1.685 1.00 94.44 81 GLU A O 1
ATOM 664 N N . GLU A 1 82 ? 7.402 3.587 -0.414 1.00 95.31 82 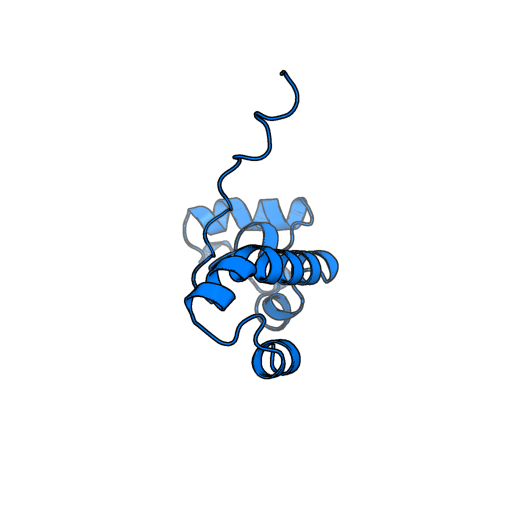GLU A N 1
ATOM 665 C CA . GLU A 1 82 ? 6.218 3.875 -1.222 1.00 95.31 82 GLU A CA 1
ATOM 666 C C . GLU A 1 82 ? 6.664 4.565 -2.522 1.00 95.31 82 GLU A C 1
ATOM 668 O O . GLU A 1 82 ? 7.557 5.409 -2.460 1.00 95.31 82 GLU A O 1
ATOM 673 N N . PRO A 1 83 ? 6.143 4.169 -3.697 1.00 95.12 83 PRO A N 1
ATOM 674 C CA . PRO A 1 83 ? 6.426 4.892 -4.932 1.00 95.12 83 PRO A CA 1
ATOM 675 C C . PRO A 1 83 ? 5.807 6.284 -4.921 1.00 95.12 83 PRO A C 1
ATOM 677 O O . PRO A 1 83 ? 4.791 6.508 -4.261 1.00 95.12 83 PRO A O 1
ATOM 680 N N . ASP A 1 84 ? 6.389 7.170 -5.721 1.00 93.75 84 ASP A N 1
ATOM 681 C CA . ASP A 1 84 ? 5.815 8.482 -5.980 1.00 93.75 84 ASP A CA 1
ATOM 682 C C . ASP A 1 84 ? 4.494 8.338 -6.750 1.00 93.75 84 ASP A C 1
ATOM 684 O O . ASP A 1 84 ? 4.372 7.539 -7.686 1.00 93.75 84 ASP A O 1
ATOM 688 N N . GLU A 1 85 ? 3.486 9.094 -6.317 1.00 91.62 85 GLU A N 1
ATOM 689 C CA . GLU A 1 85 ? 2.224 9.228 -7.042 1.00 91.62 85 GLU A CA 1
ATOM 690 C C . GLU A 1 85 ? 2.491 9.986 -8.352 1.00 91.62 85 GLU A C 1
ATOM 692 O O . GLU A 1 85 ? 3.245 10.961 -8.333 1.00 91.62 85 GLU A O 1
ATOM 697 N N . PRO A 1 86 ? 1.950 9.537 -9.500 1.00 89.00 86 PRO A N 1
ATOM 698 C CA . PRO A 1 86 ? 2.116 10.253 -10.757 1.00 89.00 86 PRO A CA 1
ATOM 699 C C . PRO A 1 86 ? 1.539 11.664 -10.642 1.00 89.00 86 PRO A C 1
ATOM 701 O O . PRO A 1 86 ? 0.457 11.848 -10.088 1.00 89.00 86 PRO A O 1
ATOM 704 N N . ASP A 1 87 ? 2.248 12.646 -11.198 1.00 84.25 87 ASP A N 1
ATOM 705 C CA . ASP A 1 87 ? 1.754 14.017 -11.285 1.00 84.25 87 ASP A CA 1
ATOM 706 C C . ASP A 1 87 ? 0.472 14.058 -12.142 1.00 84.25 87 ASP A C 1
ATOM 708 O O . ASP A 1 87 ? 0.431 13.512 -13.250 1.00 84.25 87 ASP A O 1
ATOM 712 N N . ASP A 1 88 ? -0.577 14.712 -11.636 1.00 65.00 88 ASP A N 1
ATOM 713 C CA . ASP A 1 88 ? -1.873 14.896 -12.305 1.00 65.00 88 ASP A CA 1
ATOM 714 C C . ASP A 1 88 ? -1.771 15.868 -13.512 1.00 65.00 88 ASP A C 1
ATOM 716 O O . ASP A 1 88 ? -2.425 16.905 -13.550 1.00 65.00 88 ASP A O 1
ATOM 720 N N . GLU A 1 89 ? -0.954 15.582 -14.532 1.00 57.19 89 GLU A N 1
ATOM 721 C CA . GLU A 1 89 ? -0.905 16.393 -15.770 1.00 57.19 89 GLU A CA 1
ATOM 722 C C . GLU A 1 89 ? -2.020 16.027 -16.783 1.00 57.19 89 GLU A C 1
ATOM 724 O O . GLU A 1 89 ? -2.162 16.656 -17.831 1.00 57.19 89 GLU A O 1
ATOM 729 N N . GLU A 1 90 ? -2.861 15.032 -16.479 1.00 53.28 90 GLU A N 1
ATOM 730 C CA . GLU A 1 90 ? -3.926 14.528 -17.368 1.00 53.28 90 GLU A CA 1
ATOM 731 C C . GLU A 1 90 ? -5.291 15.243 -17.197 1.00 53.28 90 GLU A C 1
ATOM 733 O O . GLU A 1 90 ? -6.228 14.960 -17.952 1.00 53.28 90 GLU A O 1
ATOM 738 N N . GLU A 1 91 ? -5.447 16.182 -16.250 1.00 48.88 91 GLU A N 1
ATOM 739 C CA . GLU A 1 91 ? -6.722 16.904 -16.041 1.00 48.88 91 GLU A CA 1
ATOM 740 C C . GLU A 1 91 ? -6.859 18.190 -16.891 1.00 48.88 91 GLU A C 1
ATOM 742 O O . GLU A 1 91 ? -7.972 18.571 -17.250 1.00 48.88 91 GLU A O 1
ATOM 747 N N . ASP A 1 92 ? -5.755 18.800 -17.341 1.00 43.38 92 ASP A N 1
ATOM 748 C CA . ASP A 1 92 ? -5.754 20.080 -18.084 1.00 43.38 92 ASP A CA 1
ATOM 749 C C . ASP A 1 92 ? -6.169 19.970 -19.574 1.00 43.38 92 ASP A C 1
ATOM 751 O O . ASP A 1 92 ? -6.288 20.972 -20.281 1.00 43.38 92 ASP A O 1
ATOM 755 N N . SER A 1 93 ? -6.420 18.763 -20.094 1.00 48.62 93 SER A N 1
ATOM 756 C CA . SER A 1 93 ? -6.732 18.553 -21.523 1.00 48.62 93 SER A CA 1
ATOM 757 C C . SER A 1 93 ? -8.226 18.570 -21.882 1.00 48.62 93 SER A C 1
ATOM 759 O O . SER A 1 93 ? -8.571 18.413 -23.056 1.00 48.62 93 SER A O 1
ATOM 761 N N . LYS A 1 94 ? -9.132 18.758 -20.910 1.00 46.28 94 LYS A N 1
ATOM 762 C CA . LYS A 1 94 ? -10.592 18.712 -21.148 1.00 46.28 94 LYS A CA 1
ATOM 763 C C . LYS A 1 94 ? -11.287 20.063 -21.326 1.00 46.28 94 LYS A C 1
ATOM 765 O O . LYS A 1 94 ? -12.467 20.054 -21.670 1.00 46.28 94 LYS A O 1
ATOM 770 N N . ASP A 1 95 ? -10.578 21.182 -21.191 1.00 47.12 95 ASP A N 1
ATOM 771 C CA . ASP A 1 95 ? -11.165 22.531 -21.286 1.00 47.12 95 ASP A CA 1
ATOM 772 C C . ASP A 1 95 ? -10.563 23.424 -22.399 1.00 47.12 95 ASP A C 1
ATOM 774 O O . ASP A 1 95 ? -10.691 24.649 -22.346 1.00 47.12 95 ASP A O 1
ATOM 778 N N . ALA A 1 96 ? -9.945 22.833 -23.432 1.00 40.75 96 ALA A N 1
ATOM 779 C CA . ALA A 1 96 ? -9.473 23.555 -24.628 1.00 40.75 96 ALA A CA 1
ATOM 780 C C . ALA A 1 96 ? -10.453 23.481 -25.814 1.00 40.75 96 ALA A C 1
ATOM 782 O O . ALA A 1 96 ? -10.881 22.360 -26.177 1.00 40.75 96 ALA A O 1
#

Foldseek 3Di:
DVVCCVVVCCVDPVSVLVCVQVVLVVVLVVCFVVLVCVCCVPDPLVPDPLVPDDPVSVVVSVVCVVVSHGPSVPCACVPHHHHDDDDPPPPVPPPD

Solvent-accessible surface area (backbone atoms only — not comparable to full-atom values): 5941 Å² total; per-residue (Å²): 104,74,69,40,38,77,72,58,63,39,65,42,74,69,41,34,57,78,42,36,40,65,54,47,50,57,50,46,52,50,32,48,78,54,58,17,47,84,55,37,76,82,59,35,77,93,76,54,66,51,86,80,40,58,77,64,53,45,61,44,52,67,53,33,61,77,67,70,57,37,62,51,81,75,50,67,43,72,91,50,85,63,63,71,76,80,79,82,74,80,69,77,75,79,83,122

Sequence (96 aa):
DVLHEVLGTIDTPEKYEAHRWDMASRVWEKMQANDSRECRSCHDYDNMELDEQGRMARKKHPRAQLKGQTCIDCHKGIAHEEPDEPDDEEEDSKDA